Protein AF-A0ABD3L6W0-F1 (afdb_monomer_lite)

Foldseek 3Di:
DVVCCVPVVDDDADDADPHALVCQQVLDDPSVVVLVVCCVPQVVCSVVSNVVSNVNSPDDYHDPVPDPDDPVVNVVVVVVVVVVVVVVVVVVVVVVVVCVVPPDDPDDDDPPPDD

Sequence (115 aa):
MVECSKTRRQNIMPIFYDVTPAEVRYQIGSYEEAFLSHKEKFGANVSKWKAALNHVANLNGWDNSKENRGEGELVDEIVKKVMDELKTVASKVDNIMAWEREGPQDGPLPLHNAF

Secondary structure (DSSP, 8-state):
-HHHHHHH------EE-SS-HHHHHHT-THHHHHHHHHHHHHHHHHHHHHHHHHHHTTS--EETTT----HHHHHHHHHHHHHHHHHHHHHHHHHHHHHHHH---SSPPPS----

Organism: Eucalyptus globulus (NCBI:txid34317)

Structure (mmCIF, N/CA/C/O backbone):
data_AF-A0ABD3L6W0-F1
#
_entry.id   AF-A0ABD3L6W0-F1
#
loop_
_atom_site.group_PDB
_atom_site.id
_atom_site.type_symbol
_atom_site.label_atom_id
_atom_site.label_alt_id
_atom_site.label_comp_id
_atom_site.label_asym_id
_atom_site.label_entity_id
_atom_site.label_seq_id
_atom_site.pdbx_PDB_ins_code
_atom_site.Cartn_x
_atom_site.Cartn_y
_atom_site.Cartn_z
_atom_site.occupancy
_atom_site.B_iso_or_equiv
_atom_site.auth_seq_id
_atom_site.auth_comp_id
_atom_site.auth_asym_id
_atom_site.auth_atom_id
_atom_site.pdbx_PDB_model_num
ATOM 1 N N . MET A 1 1 ? -4.530 7.300 -6.955 1.00 92.12 1 MET A N 1
ATOM 2 C CA . MET A 1 1 ? -3.674 6.090 -6.963 1.00 92.12 1 MET A CA 1
ATOM 3 C C . MET A 1 1 ? -4.454 4.853 -7.404 1.00 92.12 1 MET A C 1
ATOM 5 O O . MET A 1 1 ? -4.261 4.441 -8.536 1.00 92.12 1 MET A O 1
ATOM 9 N N . VAL A 1 2 ? -5.371 4.306 -6.588 1.00 95.69 2 VAL A N 1
ATOM 10 C CA . VAL A 1 2 ? -6.150 3.089 -6.932 1.00 95.69 2 VAL A CA 1
ATOM 11 C C . VAL A 1 2 ? -6.896 3.210 -8.264 1.00 95.69 2 VAL A C 1
ATOM 13 O O . VAL A 1 2 ? -6.873 2.292 -9.075 1.00 95.69 2 VAL A O 1
ATOM 16 N N . GLU A 1 3 ? -7.509 4.361 -8.535 1.00 94.75 3 GLU A N 1
ATOM 17 C CA . GLU A 1 3 ? -8.165 4.616 -9.821 1.00 94.75 3 GLU A CA 1
ATOM 18 C C . GLU A 1 3 ? -7.189 4.553 -11.008 1.00 94.75 3 GLU A C 1
ATOM 20 O O . GLU A 1 3 ? -7.497 3.924 -12.016 1.00 94.75 3 GLU A O 1
ATOM 25 N N . CYS A 1 4 ? -5.986 5.123 -10.882 1.00 94.44 4 CYS A N 1
ATOM 26 C CA . CYS A 1 4 ? -4.957 5.053 -11.923 1.00 94.44 4 CYS A CA 1
ATOM 27 C C . CYS A 1 4 ? -4.425 3.628 -12.115 1.00 94.44 4 CYS A C 1
ATOM 29 O O . CYS A 1 4 ? -4.106 3.243 -13.234 1.00 94.44 4 CYS A O 1
ATOM 31 N N . SER A 1 5 ? -4.360 2.826 -11.051 1.00 92.88 5 SER A N 1
ATOM 32 C CA . SER A 1 5 ? -4.006 1.409 -11.169 1.00 92.88 5 SER A CA 1
ATOM 33 C C . SER A 1 5 ? -5.040 0.646 -12.000 1.00 92.88 5 SER A C 1
ATOM 35 O O . SER A 1 5 ? -4.681 -0.061 -12.937 1.00 92.88 5 SER A O 1
ATOM 37 N N . LYS A 1 6 ? -6.334 0.901 -11.762 1.00 91.25 6 LYS A N 1
ATOM 38 C CA . LYS A 1 6 ? -7.437 0.283 -12.516 1.00 91.25 6 LYS A CA 1
ATOM 39 C C . LYS A 1 6 ? -7.533 0.763 -13.967 1.00 91.25 6 LYS A C 1
ATOM 41 O O . LYS A 1 6 ? -7.819 -0.033 -14.851 1.00 91.25 6 LYS A O 1
ATOM 46 N N . THR A 1 7 ? -7.320 2.055 -14.212 1.00 94.88 7 THR A N 1
ATOM 47 C CA . THR A 1 7 ? -7.576 2.687 -15.524 1.00 94.88 7 THR A CA 1
ATOM 48 C C . THR A 1 7 ? -6.341 2.789 -16.412 1.00 94.88 7 THR A C 1
ATOM 50 O O . THR A 1 7 ? -6.457 2.757 -17.631 1.00 94.88 7 THR A O 1
ATOM 53 N N . ARG A 1 8 ? -5.153 2.917 -15.817 1.00 90.81 8 ARG A N 1
ATOM 54 C CA . ARG A 1 8 ? -3.880 3.150 -16.518 1.00 90.81 8 ARG A CA 1
ATOM 55 C C . ARG A 1 8 ? -2.850 2.055 -16.255 1.00 90.81 8 ARG A C 1
ATOM 57 O O . ARG A 1 8 ? 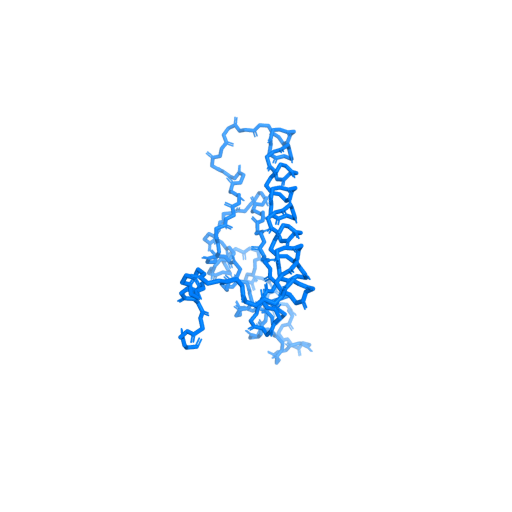-1.686 2.239 -16.591 1.00 90.81 8 ARG A O 1
ATOM 64 N N . ARG A 1 9 ? -3.262 0.944 -15.626 1.00 87.00 9 ARG A N 1
ATOM 65 C CA . ARG A 1 9 ? -2.399 -0.200 -15.282 1.00 87.00 9 ARG A CA 1
ATOM 66 C C . ARG A 1 9 ? -1.142 0.212 -14.500 1.00 87.00 9 ARG A C 1
ATOM 68 O O . ARG A 1 9 ? -0.079 -0.372 -14.670 1.00 87.00 9 ARG A O 1
ATOM 75 N N . GLN A 1 10 ? -1.253 1.243 -13.658 1.00 90.81 10 GLN A N 1
ATOM 76 C CA . GLN A 1 10 ? -0.153 1.643 -12.780 1.00 90.81 10 GLN A CA 1
ATOM 77 C C . GLN A 1 10 ? 0.036 0.612 -11.663 1.00 90.81 10 GLN A C 1
ATOM 79 O O . GLN A 1 10 ? -0.926 0.249 -10.979 1.00 90.81 10 GLN A O 1
ATOM 84 N N . ASN A 1 11 ? 1.281 0.185 -11.454 1.00 91.56 11 ASN A N 1
ATOM 85 C CA . ASN A 1 11 ? 1.635 -0.697 -10.348 1.00 91.56 11 ASN A CA 1
ATOM 86 C C . ASN A 1 11 ? 1.583 0.071 -9.021 1.00 91.56 11 ASN A C 1
ATOM 88 O O . ASN A 1 11 ? 2.062 1.200 -8.921 1.00 91.56 11 ASN A O 1
ATOM 92 N N . ILE A 1 12 ? 1.000 -0.555 -8.000 1.00 95.06 12 ILE A N 1
ATOM 93 C CA . ILE A 1 12 ? 1.008 -0.072 -6.618 1.00 95.06 12 ILE A CA 1
ATOM 94 C C . ILE A 1 12 ? 1.803 -1.087 -5.802 1.00 95.06 12 ILE A C 1
ATOM 96 O O . ILE A 1 12 ? 1.521 -2.280 -5.876 1.00 95.06 12 ILE A O 1
ATOM 100 N N . MET A 1 13 ? 2.768 -0.605 -5.023 1.00 95.00 13 MET A N 1
ATOM 101 C CA . MET A 1 13 ? 3.595 -1.431 -4.145 1.00 95.00 13 MET A CA 1
ATOM 102 C C . MET A 1 13 ? 3.447 -0.917 -2.705 1.00 95.00 13 MET A C 1
ATOM 104 O O . MET A 1 13 ? 4.066 0.090 -2.358 1.00 95.00 13 MET A O 1
ATOM 108 N N . PRO A 1 14 ? 2.559 -1.511 -1.889 1.00 95.19 14 PRO A N 1
ATOM 109 C CA . PRO A 1 14 ? 2.351 -1.065 -0.519 1.00 95.19 14 PRO A CA 1
ATOM 110 C C . PRO A 1 14 ? 3.513 -1.440 0.403 1.00 95.19 14 PRO A C 1
ATOM 112 O O . PRO A 1 14 ? 4.074 -2.532 0.317 1.00 95.19 14 PRO A O 1
ATOM 115 N N . ILE A 1 15 ? 3.819 -0.532 1.327 1.00 93.94 15 ILE A N 1
ATOM 116 C CA . ILE A 1 15 ? 4.745 -0.738 2.440 1.00 93.94 15 ILE A CA 1
ATOM 117 C C . ILE A 1 15 ? 3.926 -0.541 3.715 1.00 93.94 15 ILE A C 1
ATOM 119 O O . ILE A 1 15 ? 3.344 0.528 3.917 1.00 93.94 15 ILE A O 1
ATOM 123 N N . PHE A 1 16 ? 3.840 -1.578 4.540 1.00 92.00 16 PHE A N 1
ATOM 124 C CA . PHE A 1 16 ? 3.151 -1.553 5.824 1.00 92.00 16 PHE A CA 1
ATOM 125 C C . PHE A 1 16 ? 4.197 -1.316 6.916 1.00 92.00 16 PHE A C 1
ATOM 127 O O . PHE A 1 16 ? 4.954 -2.216 7.278 1.00 92.00 16 PHE A O 1
ATOM 134 N N . TYR A 1 17 ? 4.279 -0.065 7.367 1.00 91.06 17 TYR A N 1
ATOM 135 C CA . TYR A 1 17 ? 5.267 0.406 8.333 1.00 91.06 17 TYR A CA 1
ATOM 136 C C . TYR A 1 17 ? 4.600 0.602 9.695 1.00 91.06 17 TYR A C 1
ATOM 138 O O . TYR A 1 17 ? 3.665 1.396 9.797 1.00 91.06 17 TYR A O 1
ATOM 146 N N . ASP A 1 18 ? 5.043 -0.152 10.703 1.00 89.19 18 ASP A N 1
ATOM 147 C CA . ASP A 1 18 ? 4.471 -0.192 12.061 1.00 89.19 18 ASP A CA 1
ATOM 148 C C . ASP A 1 18 ? 2.951 -0.434 12.116 1.00 89.19 18 ASP A C 1
ATOM 150 O O . ASP A 1 18 ? 2.275 -0.099 13.086 1.00 89.19 18 ASP A O 1
ATOM 154 N N . VAL A 1 19 ? 2.412 -1.049 11.064 1.00 90.81 19 VAL A N 1
ATOM 155 C CA . VAL A 1 19 ? 1.027 -1.508 10.971 1.00 90.81 19 VAL A CA 1
ATOM 156 C C . VAL A 1 19 ? 1.007 -2.856 10.279 1.00 90.81 19 VAL A C 1
ATOM 158 O O . VAL A 1 19 ? 1.791 -3.116 9.367 1.00 90.81 19 VAL A O 1
ATOM 161 N N . THR A 1 20 ? 0.069 -3.708 10.660 1.00 91.44 20 THR A N 1
ATOM 162 C CA . THR A 1 20 ? -0.180 -4.946 9.933 1.00 91.44 20 THR A CA 1
ATOM 163 C C . THR A 1 20 ? -1.053 -4.677 8.699 1.00 91.44 20 THR A C 1
ATOM 165 O O . THR A 1 20 ? -1.949 -3.824 8.721 1.00 91.44 20 THR A O 1
ATOM 168 N N . PRO A 1 21 ? -0.915 -5.464 7.618 1.00 93.19 21 PRO A N 1
ATOM 169 C CA . PRO A 1 21 ? -1.836 -5.405 6.483 1.00 93.19 21 PRO A CA 1
ATOM 170 C C . PRO A 1 21 ? -3.303 -5.628 6.883 1.00 93.19 21 PRO A C 1
ATOM 172 O O . PRO A 1 21 ? -4.209 -5.122 6.222 1.00 93.19 21 PRO A O 1
ATOM 175 N N . ALA A 1 22 ? -3.557 -6.382 7.960 1.00 93.69 22 ALA A N 1
ATOM 176 C CA . ALA A 1 22 ? -4.900 -6.629 8.478 1.00 93.69 22 ALA A CA 1
ATOM 177 C C . ALA A 1 22 ? -5.526 -5.359 9.070 1.00 93.69 22 ALA A C 1
ATOM 179 O O . ALA A 1 22 ? -6.683 -5.062 8.765 1.00 93.69 22 ALA A O 1
ATOM 180 N N . GLU A 1 23 ? -4.759 -4.579 9.836 1.00 94.81 23 GLU A N 1
ATOM 181 C CA . GLU A 1 23 ? -5.212 -3.290 10.367 1.00 94.81 23 GLU A CA 1
ATOM 182 C C . GLU A 1 23 ? -5.634 -2.342 9.248 1.00 94.81 23 GLU A C 1
ATOM 184 O O . GLU A 1 23 ? -6.728 -1.777 9.290 1.00 94.81 23 GLU A O 1
ATOM 189 N N . VAL A 1 24 ? -4.839 -2.264 8.177 1.00 96.06 24 VAL A N 1
ATOM 190 C CA . VAL A 1 24 ? -5.171 -1.450 6.999 1.00 96.06 24 VAL A CA 1
ATOM 191 C C . VAL A 1 24 ? -6.378 -2.010 6.244 1.00 96.06 24 VAL A C 1
ATOM 193 O O . VAL A 1 24 ? -7.239 -1.244 5.809 1.00 96.06 24 VAL A O 1
ATOM 196 N N . ARG A 1 25 ? -6.476 -3.338 6.081 1.00 96.44 25 ARG A N 1
ATOM 197 C CA . ARG A 1 25 ? -7.534 -4.020 5.309 1.00 96.44 25 ARG 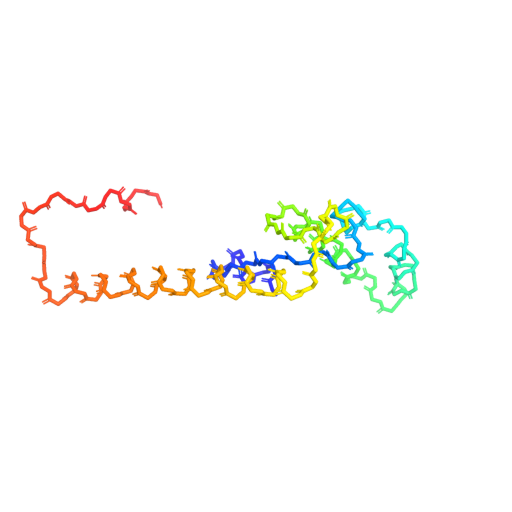A CA 1
ATOM 198 C C . ARG A 1 25 ? -8.912 -3.891 5.929 1.00 96.44 25 ARG A C 1
ATOM 200 O O . ARG A 1 25 ? -9.889 -3.749 5.185 1.00 96.44 25 ARG A O 1
ATOM 207 N N . TYR A 1 26 ? -8.975 -3.977 7.251 1.00 96.50 26 TYR A N 1
ATOM 208 C CA . TYR A 1 26 ? -10.215 -3.907 8.016 1.00 96.50 26 TYR A CA 1
ATOM 209 C C . TYR A 1 26 ? -10.447 -2.527 8.630 1.00 96.50 26 TYR A C 1
ATOM 211 O O . TYR A 1 26 ? -11.522 -2.284 9.164 1.00 96.50 26 TYR A O 1
ATOM 219 N N . GLN A 1 27 ? -9.481 -1.613 8.476 1.00 96.19 27 GLN A N 1
ATOM 220 C CA . GLN A 1 27 ? -9.531 -0.253 9.003 1.00 96.19 27 GLN A CA 1
ATOM 221 C C . GLN A 1 27 ? -9.812 -0.232 10.511 1.00 96.19 27 GLN A C 1
ATOM 223 O O . GLN A 1 27 ? -10.628 0.569 10.952 1.00 96.19 27 GLN A O 1
ATOM 228 N N . ILE A 1 28 ? -9.140 -1.108 11.265 1.00 95.25 28 ILE A N 1
ATOM 229 C CA . ILE A 1 28 ? -9.275 -1.256 12.724 1.00 95.25 28 ILE A CA 1
ATOM 230 C C . ILE A 1 28 ? -8.225 -0.415 13.472 1.00 95.25 28 ILE A C 1
ATOM 232 O O . ILE A 1 28 ? -7.246 0.039 12.877 1.00 95.25 28 ILE A O 1
ATOM 236 N N . GLY A 1 29 ? -8.417 -0.196 14.774 1.00 93.44 29 GLY A N 1
ATOM 237 C CA . GLY A 1 29 ? -7.499 0.603 15.593 1.00 93.44 29 GLY A CA 1
ATOM 238 C C . GLY A 1 29 ? -7.572 2.093 15.248 1.00 93.44 29 GLY A C 1
ATOM 239 O O . GLY A 1 29 ? -8.661 2.651 15.115 1.00 93.44 29 GLY A O 1
ATOM 240 N N . SER A 1 30 ? -6.421 2.740 15.054 1.00 94.75 30 SER A N 1
ATOM 241 C CA . SER A 1 30 ? -6.338 4.185 14.770 1.00 94.75 30 SER A CA 1
ATOM 242 C C . SER A 1 30 ? -7.109 4.615 13.511 1.00 94.75 30 SER A C 1
ATOM 244 O O . SER A 1 30 ? -7.575 5.753 13.414 1.00 94.75 30 SER A O 1
ATOM 246 N N . TYR A 1 31 ? -7.308 3.701 12.557 1.00 95.88 31 TYR A N 1
ATOM 247 C CA . TYR A 1 31 ? -8.111 3.951 11.363 1.00 95.88 31 TYR A CA 1
ATOM 248 C C . TYR A 1 31 ? -9.595 4.184 11.690 1.00 95.88 31 TYR A C 1
ATOM 250 O O . TYR A 1 31 ? -10.223 5.030 11.047 1.00 95.88 31 TYR A O 1
ATOM 258 N N . GLU A 1 32 ? -10.168 3.488 12.678 1.00 94.56 32 GLU A N 1
ATOM 259 C CA . GLU A 1 32 ? -11.579 3.663 13.057 1.00 94.56 32 GLU A CA 1
ATOM 260 C C . GLU A 1 32 ? -11.824 5.067 13.603 1.00 94.56 32 GLU A C 1
ATOM 262 O O . GLU A 1 32 ? -12.718 5.771 13.124 1.00 94.56 32 GLU A O 1
ATOM 267 N N . GLU A 1 33 ? -10.983 5.495 14.546 1.00 95.31 33 GLU A N 1
ATOM 268 C CA . GLU A 1 33 ? -11.035 6.826 15.154 1.00 95.31 33 GLU A CA 1
ATOM 269 C C . GLU A 1 33 ? -10.875 7.922 14.096 1.00 95.31 33 GLU A C 1
ATOM 271 O O . GLU A 1 33 ? -11.666 8.872 14.042 1.00 95.31 33 GLU A O 1
ATOM 276 N N . ALA A 1 34 ? -9.915 7.750 13.181 1.00 95.69 34 ALA A N 1
ATOM 277 C CA . ALA A 1 34 ? -9.710 8.671 12.074 1.00 95.69 34 ALA A CA 1
ATOM 278 C C . ALA A 1 34 ? -10.959 8.770 11.184 1.00 95.69 34 ALA A C 1
ATOM 280 O O . ALA A 1 34 ? -11.394 9.876 10.851 1.00 95.69 34 ALA A O 1
ATOM 281 N N . PHE A 1 35 ? -11.589 7.650 10.818 1.00 95.69 35 PHE A N 1
ATOM 282 C CA . PHE A 1 35 ? -12.793 7.685 9.986 1.00 95.69 35 PHE A CA 1
ATOM 283 C C . PHE A 1 35 ? -14.005 8.288 10.692 1.00 95.69 35 PHE A C 1
ATOM 285 O O . PHE A 1 35 ? -14.802 8.952 10.026 1.00 95.69 35 PHE A O 1
ATOM 292 N N . LEU A 1 36 ? -14.152 8.089 12.004 1.00 93.75 36 LEU A N 1
ATOM 293 C CA . LEU A 1 36 ? -15.207 8.726 12.793 1.00 93.75 36 LEU A CA 1
ATOM 294 C C . LEU A 1 36 ? -15.030 10.246 12.814 1.00 93.75 36 LEU A C 1
ATOM 296 O O . LEU A 1 36 ? -15.970 10.965 12.476 1.00 93.75 36 LEU A O 1
ATOM 300 N N . SER A 1 37 ? -13.815 10.724 13.096 1.00 95.00 37 SER A N 1
ATOM 301 C CA . SER A 1 37 ? -13.489 12.156 13.118 1.00 95.00 37 SER A CA 1
ATOM 302 C C . SER A 1 37 ? -13.747 12.843 11.769 1.00 95.00 37 SER A C 1
ATOM 304 O O . SER A 1 37 ? -14.275 13.952 11.709 1.00 95.00 37 SER A O 1
ATOM 306 N N . HIS A 1 38 ? -13.450 12.167 10.656 1.00 94.06 38 HIS A N 1
ATOM 307 C CA . HIS A 1 38 ? -13.622 12.743 9.320 1.00 94.06 38 HIS A CA 1
ATOM 308 C C . HIS A 1 38 ? -15.048 12.612 8.759 1.00 94.06 38 HIS A C 1
ATOM 310 O O . HIS A 1 38 ? -15.345 13.199 7.714 1.00 94.06 38 HIS A O 1
ATOM 316 N N . LYS A 1 39 ? -15.945 11.862 9.413 1.00 92.56 39 LYS A N 1
ATOM 317 C CA . LYS A 1 39 ? -17.274 11.533 8.873 1.00 92.56 39 LYS A CA 1
ATOM 318 C C . LYS A 1 39 ? -18.164 12.758 8.681 1.00 92.56 39 LYS A C 1
ATOM 320 O O . LYS A 1 39 ? -18.842 12.839 7.660 1.00 92.56 39 LYS A O 1
ATOM 325 N N . GLU A 1 40 ? -18.145 13.706 9.615 1.00 88.88 40 GLU A N 1
ATOM 326 C CA . GLU A 1 40 ? -19.003 14.899 9.556 1.00 88.88 40 GLU A CA 1
ATOM 327 C C . GLU A 1 40 ? -18.647 15.810 8.378 1.00 88.88 40 GLU A C 1
ATOM 329 O O . GLU A 1 40 ? -19.525 16.291 7.667 1.00 88.88 40 GLU A O 1
ATOM 334 N N . LYS A 1 41 ? -17.349 15.996 8.120 1.00 93.19 41 LYS A N 1
ATOM 335 C CA . LYS A 1 41 ? -16.857 16.895 7.068 1.00 93.19 41 LYS A CA 1
ATOM 336 C C . LYS A 1 41 ? -16.718 16.218 5.703 1.00 93.19 41 LYS A C 1
ATOM 338 O O . LYS A 1 41 ? -16.831 16.878 4.673 1.00 93.19 41 LYS A O 1
ATOM 343 N N . PHE A 1 42 ? -16.459 14.911 5.676 1.00 93.31 42 PHE A N 1
ATOM 344 C CA . PHE A 1 42 ? -16.064 14.185 4.465 1.00 93.31 42 PHE A CA 1
ATOM 345 C C . PHE A 1 42 ? -16.850 12.889 4.242 1.00 93.31 42 PHE A C 1
ATOM 347 O O . PHE A 1 42 ? -16.353 11.990 3.567 1.00 93.31 42 PHE A O 1
ATOM 354 N N . GLY A 1 43 ? -18.072 12.765 4.768 1.00 88.25 43 GLY A N 1
ATOM 355 C CA . GLY A 1 43 ? -18.842 11.513 4.759 1.00 88.25 43 GLY A CA 1
ATOM 356 C C . GLY A 1 43 ? -18.902 10.786 3.407 1.00 88.25 43 GLY A C 1
ATOM 357 O O . GLY A 1 43 ? -18.704 9.574 3.356 1.00 88.25 43 GLY A O 1
ATOM 358 N N . ALA A 1 44 ? -19.070 11.514 2.296 1.00 90.44 44 ALA A N 1
ATOM 359 C CA . ALA A 1 44 ? -19.079 10.932 0.946 1.00 90.44 44 ALA A CA 1
ATOM 360 C C . ALA A 1 44 ? -17.709 10.385 0.484 1.00 90.44 44 ALA A C 1
ATOM 362 O O . ALA A 1 44 ? -17.646 9.497 -0.365 1.00 90.44 44 ALA A O 1
ATOM 363 N N . ASN A 1 45 ? -16.609 10.905 1.032 1.00 93.56 45 ASN A N 1
ATOM 364 C CA . ASN A 1 45 ? -15.249 10.464 0.724 1.00 93.56 45 ASN A CA 1
ATOM 365 C C . ASN A 1 45 ? -14.786 9.326 1.636 1.00 93.56 45 ASN A C 1
ATOM 367 O O . ASN A 1 45 ? -13.989 8.502 1.193 1.00 93.56 45 ASN A O 1
ATOM 371 N N . VAL A 1 46 ? -15.309 9.228 2.864 1.00 94.62 46 VAL A N 1
ATOM 372 C CA . VAL A 1 46 ? -14.950 8.161 3.815 1.00 94.62 46 VAL A CA 1
ATOM 373 C C . VAL A 1 46 ? -15.147 6.774 3.200 1.00 94.62 46 VAL A C 1
ATOM 375 O O . VAL A 1 46 ? -14.269 5.922 3.317 1.00 94.62 46 VAL A O 1
ATOM 378 N N . SER A 1 47 ? -16.248 6.544 2.478 1.00 93.75 47 SER A N 1
ATOM 379 C CA . SER A 1 47 ? -16.485 5.269 1.785 1.00 93.75 47 SER A CA 1
ATOM 380 C C . SER A 1 47 ? -15.438 4.984 0.700 1.00 93.75 47 SER A C 1
ATOM 382 O O . SER A 1 47 ? -14.939 3.862 0.604 1.00 93.75 47 SER A O 1
ATOM 384 N N . LYS A 1 48 ? -15.045 6.002 -0.078 1.00 95.56 48 LYS A N 1
ATOM 385 C CA . LYS A 1 48 ? -14.005 5.891 -1.114 1.00 95.56 48 LYS A CA 1
ATOM 386 C C . LYS A 1 48 ? -12.635 5.593 -0.508 1.00 95.56 48 LYS A C 1
ATOM 388 O O . LYS A 1 48 ? -11.906 4.763 -1.043 1.00 95.56 48 LYS A O 1
ATOM 393 N N . TRP A 1 49 ? -12.291 6.235 0.606 1.00 96.56 49 TRP A N 1
ATOM 394 C CA . TRP A 1 49 ? -11.035 5.997 1.319 1.00 96.56 49 TRP A CA 1
ATOM 395 C C . TRP A 1 49 ? -10.977 4.588 1.905 1.00 96.56 49 TRP A C 1
ATOM 397 O O . TRP A 1 49 ? -9.983 3.898 1.694 1.00 96.56 49 TRP A O 1
ATOM 407 N N . LYS A 1 50 ? -12.058 4.118 2.543 1.00 96.56 50 LYS A N 1
ATOM 408 C CA . LYS A 1 50 ? -12.162 2.733 3.033 1.00 96.56 50 LYS A CA 1
ATOM 409 C C . LYS A 1 50 ? -11.970 1.717 1.908 1.00 96.56 50 LYS A C 1
ATOM 411 O O . LYS A 1 50 ? -11.156 0.807 2.033 1.00 96.56 50 LYS A O 1
ATOM 416 N N . ALA A 1 51 ? -12.646 1.912 0.774 1.00 96.25 51 ALA A N 1
ATOM 417 C CA . ALA A 1 51 ? -12.485 1.043 -0.390 1.00 96.25 51 ALA A CA 1
ATOM 418 C C . ALA A 1 51 ? -11.052 1.069 -0.954 1.00 96.25 51 ALA A C 1
ATOM 420 O O . ALA A 1 51 ? -10.528 0.033 -1.363 1.00 96.25 51 ALA A O 1
ATOM 421 N N . ALA A 1 52 ? -10.403 2.238 -0.966 1.00 97.00 52 ALA A N 1
ATOM 422 C CA . ALA A 1 52 ? -9.025 2.370 -1.423 1.00 97.00 52 ALA A CA 1
ATOM 423 C C . ALA A 1 52 ? -8.034 1.650 -0.494 1.00 97.00 52 ALA A C 1
ATOM 425 O O . ALA A 1 52 ? -7.197 0.900 -0.991 1.00 97.00 52 ALA A O 1
ATOM 426 N N . LEU A 1 53 ? -8.152 1.825 0.828 1.00 97.31 53 LEU A N 1
ATOM 427 C CA . LEU A 1 53 ? -7.304 1.136 1.808 1.00 97.31 53 LEU A CA 1
ATOM 428 C C . LEU A 1 53 ? -7.496 -0.378 1.753 1.00 97.31 53 LEU A C 1
ATOM 430 O O . LEU A 1 53 ? -6.512 -1.110 1.702 1.00 97.31 53 LEU A O 1
ATOM 434 N N . ASN A 1 54 ? -8.744 -0.848 1.677 1.00 97.06 54 ASN A N 1
ATOM 435 C CA . ASN A 1 54 ? -9.030 -2.269 1.518 1.00 97.06 54 ASN A CA 1
ATOM 436 C C . ASN A 1 54 ? -8.381 -2.833 0.244 1.00 97.06 54 ASN A C 1
ATOM 438 O O . ASN A 1 54 ? -7.747 -3.882 0.298 1.00 97.06 54 ASN A O 1
ATOM 442 N N . HIS A 1 55 ? -8.479 -2.129 -0.888 1.00 96.12 55 HIS A N 1
ATOM 443 C CA . HIS A 1 55 ? -7.846 -2.566 -2.131 1.00 96.12 55 HIS A CA 1
ATOM 444 C C . HIS A 1 55 ? -6.319 -2.636 -2.009 1.00 96.12 55 HIS A C 1
ATOM 446 O O . HIS A 1 55 ? -5.736 -3.655 -2.363 1.00 96.12 55 HIS A O 1
ATOM 452 N N . VAL A 1 56 ? -5.677 -1.592 -1.475 1.00 96.56 56 VAL A N 1
ATOM 453 C CA . VAL A 1 56 ? -4.214 -1.543 -1.310 1.00 96.56 56 VAL A CA 1
ATOM 454 C C . VAL A 1 56 ? -3.725 -2.628 -0.346 1.00 96.56 56 VAL A C 1
ATOM 456 O O . VAL A 1 56 ? -2.739 -3.293 -0.637 1.00 96.56 56 VAL A O 1
ATOM 459 N N . ALA A 1 57 ? -4.447 -2.883 0.745 1.00 95.94 57 ALA A N 1
ATOM 460 C CA . ALA A 1 57 ? -4.107 -3.919 1.722 1.00 95.94 57 ALA A CA 1
ATOM 461 C C . ALA A 1 57 ? -4.282 -5.363 1.208 1.00 95.94 57 ALA A C 1
ATOM 463 O O . ALA A 1 57 ? -3.909 -6.322 1.889 1.00 95.94 57 ALA A O 1
ATOM 464 N N . ASN A 1 58 ? -4.892 -5.532 0.031 1.00 94.75 58 ASN A N 1
ATOM 465 C CA . ASN A 1 58 ? -5.002 -6.806 -0.677 1.00 94.75 58 ASN A CA 1
ATOM 466 C C . ASN A 1 58 ? -3.892 -7.021 -1.716 1.00 94.75 58 ASN A C 1
ATOM 468 O O . ASN A 1 58 ? -3.822 -8.104 -2.291 1.00 94.75 58 ASN A O 1
ATOM 472 N N . LEU A 1 59 ? -3.044 -6.023 -1.971 1.00 94.69 59 LEU A N 1
ATOM 473 C CA . LEU A 1 59 ? -1.904 -6.163 -2.872 1.00 94.69 59 LEU A CA 1
ATOM 474 C C . LEU A 1 59 ? -0.707 -6.776 -2.138 1.00 94.69 59 LEU A C 1
ATOM 476 O O . LEU A 1 59 ? -0.561 -6.625 -0.925 1.00 94.69 59 LEU A O 1
ATOM 480 N N . ASN A 1 60 ? 0.173 -7.431 -2.897 1.00 88.38 60 ASN A N 1
ATOM 481 C CA . ASN A 1 60 ? 1.457 -7.890 -2.376 1.00 88.38 60 ASN A CA 1
ATOM 482 C C . ASN A 1 60 ? 2.322 -6.677 -2.024 1.00 88.38 60 ASN A C 1
ATOM 484 O O . ASN A 1 60 ? 2.477 -5.775 -2.846 1.00 88.38 60 ASN A O 1
ATOM 488 N N . GLY A 1 61 ? 2.896 -6.675 -0.827 1.00 88.94 61 GLY A N 1
ATOM 489 C CA . GLY A 1 61 ? 3.754 -5.606 -0.334 1.00 88.94 61 GLY A CA 1
ATOM 490 C C . GLY A 1 61 ? 4.632 -6.081 0.810 1.00 88.94 61 GLY A C 1
ATOM 491 O O . GLY A 1 61 ? 4.654 -7.273 1.120 1.00 88.94 61 GLY A O 1
ATOM 492 N N . TRP A 1 62 ? 5.327 -5.139 1.436 1.00 91.12 62 TRP A N 1
ATOM 493 C CA . TRP A 1 62 ? 6.255 -5.424 2.529 1.00 91.12 62 TRP A CA 1
ATOM 494 C C . TRP A 1 62 ? 5.606 -5.162 3.875 1.00 91.12 62 TRP A C 1
ATOM 496 O O . TRP A 1 62 ? 5.101 -4.067 4.115 1.00 91.12 62 TRP A O 1
ATOM 506 N N . ASP A 1 63 ? 5.622 -6.171 4.737 1.00 80.62 63 ASP A N 1
ATOM 507 C CA . ASP A 1 63 ? 5.092 -6.109 6.094 1.00 80.62 63 ASP A CA 1
ATOM 508 C C . ASP A 1 63 ? 6.251 -6.041 7.092 1.00 80.62 63 ASP A C 1
ATOM 510 O O . ASP A 1 63 ? 6.786 -7.070 7.507 1.00 80.62 63 ASP A O 1
ATOM 514 N N . ASN A 1 64 ? 6.639 -4.819 7.475 1.00 74.00 64 ASN A N 1
ATOM 515 C CA . ASN A 1 64 ? 7.758 -4.606 8.395 1.00 74.00 64 ASN A CA 1
ATOM 516 C C . ASN A 1 64 ? 7.455 -5.121 9.813 1.00 74.00 64 ASN A C 1
ATOM 518 O O . ASN A 1 64 ? 8.368 -5.328 10.601 1.00 74.00 64 ASN A O 1
ATOM 522 N N . SER A 1 65 ? 6.182 -5.378 10.146 1.00 68.50 65 SER A N 1
ATOM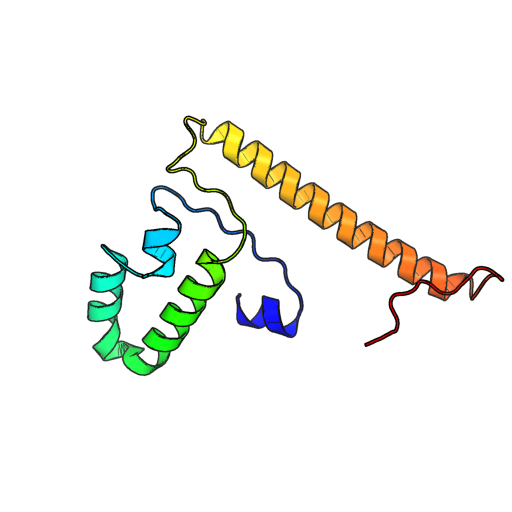 523 C CA . SER A 1 65 ? 5.793 -5.866 11.476 1.00 68.50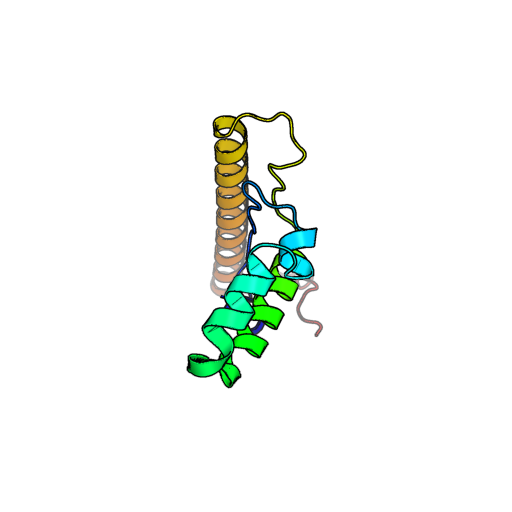 65 SER A CA 1
ATOM 524 C C . SER A 1 65 ? 6.179 -7.329 11.738 1.00 68.50 65 SER A C 1
ATOM 526 O O . SER A 1 65 ? 6.138 -7.778 12.884 1.00 68.50 65 SER A O 1
ATOM 528 N N . LYS A 1 66 ? 6.534 -8.092 10.693 1.00 64.56 66 LYS A N 1
ATOM 529 C CA . LYS A 1 66 ? 6.806 -9.539 10.787 1.00 64.56 66 LYS A CA 1
ATOM 530 C C . LYS A 1 66 ? 8.248 -9.934 10.524 1.00 64.56 66 LYS A C 1
ATOM 532 O O . LYS A 1 66 ? 8.623 -11.065 10.831 1.00 64.56 66 LYS A O 1
ATOM 537 N N . GLU A 1 67 ? 9.043 -9.047 9.946 1.00 64.75 67 GLU A N 1
ATOM 538 C CA . GLU A 1 67 ? 10.431 -9.336 9.622 1.00 64.75 67 GLU A CA 1
ATOM 539 C C . GLU A 1 67 ? 11.324 -8.722 10.704 1.00 64.75 67 GLU A C 1
ATOM 541 O O . GLU A 1 67 ? 11.227 -7.535 10.993 1.00 64.75 67 GLU A O 1
ATOM 546 N N . ASN A 1 68 ? 12.218 -9.514 11.310 1.00 67.38 68 ASN A N 1
ATOM 547 C CA . ASN A 1 68 ? 13.273 -9.007 12.205 1.00 67.38 68 ASN A CA 1
ATOM 548 C C . ASN A 1 68 ? 14.389 -8.327 11.389 1.00 67.38 68 ASN A C 1
ATOM 550 O O . ASN A 1 68 ? 15.573 -8.639 11.522 1.00 67.38 68 ASN A O 1
ATOM 554 N N . ARG A 1 69 ? 13.968 -7.491 10.447 1.00 74.56 69 ARG A N 1
ATOM 555 C CA . ARG A 1 69 ? 14.746 -6.932 9.360 1.00 74.56 69 ARG A CA 1
ATOM 556 C C . ARG A 1 69 ? 15.006 -5.465 9.645 1.00 74.56 69 ARG A C 1
ATOM 558 O O . ARG A 1 69 ? 14.113 -4.742 10.073 1.00 74.56 69 ARG A O 1
ATOM 565 N N . GLY A 1 70 ? 16.234 -5.022 9.403 1.00 83.94 70 GLY A N 1
ATOM 566 C CA . GLY A 1 70 ? 16.578 -3.610 9.535 1.00 83.94 70 GLY A CA 1
ATOM 567 C C . GLY A 1 70 ? 15.938 -2.766 8.431 1.00 83.94 70 GLY A C 1
ATOM 568 O O . GLY A 1 70 ? 15.849 -3.199 7.283 1.00 83.94 70 GLY A O 1
ATOM 569 N N . GLU A 1 71 ? 15.571 -1.524 8.748 1.00 86.94 71 GLU A N 1
ATOM 570 C CA . GLU A 1 71 ? 14.994 -0.574 7.782 1.00 86.94 71 GLU A CA 1
ATOM 571 C C . GLU A 1 71 ? 15.862 -0.403 6.524 1.00 86.94 71 GLU A C 1
ATOM 573 O O . GLU A 1 71 ? 15.335 -0.313 5.417 1.00 86.94 71 GLU A O 1
ATOM 578 N N . GLY A 1 72 ? 17.193 -0.417 6.673 1.00 90.31 72 GLY A N 1
ATOM 579 C CA . GLY A 1 72 ? 18.123 -0.338 5.543 1.00 90.31 72 GLY A CA 1
ATOM 580 C C . GLY A 1 72 ? 17.973 -1.504 4.561 1.00 90.31 72 GLY A C 1
ATOM 581 O O . GLY A 1 72 ? 17.898 -1.288 3.355 1.00 90.31 72 GLY A O 1
ATOM 582 N N . GLU A 1 73 ? 17.827 -2.730 5.068 1.00 89.56 73 GLU A N 1
ATOM 583 C CA . GLU A 1 73 ? 17.627 -3.911 4.222 1.00 89.56 73 GLU A CA 1
ATOM 584 C C . GLU A 1 73 ? 16.274 -3.877 3.503 1.00 89.56 73 GLU A C 1
ATOM 586 O O . GLU A 1 73 ? 16.163 -4.352 2.369 1.00 89.56 73 GLU A O 1
ATOM 591 N N . LEU A 1 74 ? 15.237 -3.343 4.157 1.00 89.50 74 LEU A N 1
ATOM 592 C CA . LEU A 1 74 ? 13.922 -3.150 3.548 1.00 89.50 74 LEU A CA 1
ATOM 593 C C . LEU A 1 74 ? 14.002 -2.137 2.397 1.00 89.50 74 LEU A C 1
ATOM 595 O O . LEU A 1 74 ? 13.495 -2.401 1.304 1.00 89.50 74 LEU A O 1
ATOM 599 N N . VAL A 1 75 ? 14.671 -1.002 2.616 1.00 92.56 75 VAL A N 1
ATOM 600 C CA . VAL A 1 75 ? 14.887 0.024 1.586 1.00 92.56 75 VAL A CA 1
ATOM 601 C C . VAL A 1 75 ? 15.630 -0.554 0.384 1.00 92.56 75 VAL A C 1
ATOM 603 O O . VAL A 1 75 ? 15.184 -0.353 -0.747 1.00 92.56 75 VAL A O 1
ATOM 606 N N . ASP A 1 76 ? 16.705 -1.312 0.605 1.00 94.19 76 ASP A N 1
ATOM 607 C CA . ASP A 1 76 ? 17.484 -1.924 -0.476 1.00 94.19 76 ASP A CA 1
ATOM 608 C C . ASP A 1 76 ? 16.636 -2.868 -1.341 1.00 94.19 76 ASP A C 1
ATOM 610 O O . ASP A 1 76 ? 16.727 -2.849 -2.575 1.00 94.19 76 ASP A O 1
ATOM 614 N N . GLU A 1 77 ? 15.758 -3.667 -0.727 1.00 92.12 77 GLU A N 1
ATOM 615 C CA . GLU A 1 77 ? 14.849 -4.535 -1.477 1.00 92.12 77 GLU A CA 1
ATOM 616 C C . GLU A 1 77 ? 13.801 -3.749 -2.260 1.00 92.12 77 GLU A C 1
ATOM 618 O O . GLU A 1 77 ? 13.558 -4.062 -3.428 1.00 92.12 77 GLU A O 1
ATOM 623 N N . ILE A 1 78 ? 13.205 -2.719 -1.657 1.00 93.38 78 ILE A N 1
ATOM 624 C CA . ILE A 1 78 ? 12.224 -1.872 -2.340 1.00 93.38 78 ILE A CA 1
ATOM 625 C C . ILE A 1 78 ? 12.873 -1.206 -3.555 1.00 93.38 78 ILE A C 1
ATOM 627 O O . ILE A 1 78 ? 12.316 -1.258 -4.654 1.00 93.38 78 ILE A O 1
ATOM 631 N N . VAL A 1 79 ? 14.066 -0.624 -3.393 1.00 96.12 79 VAL A N 1
ATOM 632 C CA . VAL A 1 79 ? 14.814 0.009 -4.488 1.00 96.12 79 VAL A CA 1
ATOM 633 C C . VAL A 1 79 ? 15.094 -1.003 -5.592 1.00 96.12 79 VAL A C 1
ATOM 635 O O . VAL A 1 79 ? 14.805 -0.730 -6.759 1.00 96.12 79 VAL A O 1
ATOM 638 N N . LYS A 1 80 ? 15.590 -2.195 -5.243 1.00 96.12 80 LYS A N 1
ATOM 639 C CA . LYS A 1 80 ? 15.831 -3.266 -6.215 1.00 96.12 80 LYS A CA 1
ATOM 640 C C . LYS A 1 80 ? 14.552 -3.639 -6.966 1.00 96.12 80 LYS A C 1
ATOM 642 O O . LYS A 1 80 ? 14.557 -3.666 -8.196 1.00 96.12 80 LYS A O 1
ATOM 647 N N . LYS A 1 81 ? 13.446 -3.861 -6.250 1.00 94.62 81 LYS A N 1
ATOM 648 C CA . LYS A 1 81 ? 12.155 -4.237 -6.837 1.00 94.62 81 LYS A CA 1
ATOM 649 C C . LYS A 1 81 ? 11.633 -3.164 -7.790 1.00 94.62 81 LYS A C 1
ATOM 651 O O . LYS A 1 81 ? 11.212 -3.494 -8.895 1.00 94.62 81 LYS A O 1
ATOM 656 N N . VAL A 1 82 ? 11.696 -1.891 -7.403 1.00 95.06 82 VAL A N 1
ATOM 657 C CA . VAL A 1 82 ? 11.289 -0.770 -8.264 1.00 95.06 82 VAL A CA 1
ATOM 658 C C . VAL A 1 82 ? 12.156 -0.708 -9.522 1.00 95.06 82 VAL A C 1
ATOM 660 O O . VAL A 1 82 ? 11.623 -0.572 -10.622 1.00 95.06 82 VAL A O 1
ATOM 663 N N . MET A 1 83 ? 13.476 -0.857 -9.389 1.00 96.62 83 MET A N 1
ATOM 664 C CA . MET A 1 83 ? 14.393 -0.840 -10.532 1.00 96.62 83 MET A CA 1
ATOM 665 C C . MET A 1 83 ? 14.133 -1.989 -11.511 1.00 96.62 83 MET A C 1
ATOM 667 O O . MET A 1 83 ? 14.149 -1.769 -12.722 1.00 96.62 83 MET A O 1
ATOM 671 N N . ASP A 1 84 ? 13.867 -3.197 -11.018 1.00 94.88 84 ASP A N 1
ATOM 672 C CA . ASP A 1 84 ? 13.576 -4.360 -11.862 1.00 94.88 84 ASP A CA 1
ATOM 673 C C . ASP A 1 84 ? 12.244 -4.207 -12.614 1.00 94.88 84 ASP A C 1
ATOM 675 O O . ASP A 1 84 ? 12.142 -4.536 -13.800 1.00 94.88 84 ASP A O 1
ATOM 679 N N . GLU A 1 85 ? 11.233 -3.633 -11.964 1.00 92.06 85 GLU A N 1
ATOM 680 C CA . GLU A 1 85 ? 9.937 -3.331 -12.582 1.00 92.06 85 GLU A CA 1
ATOM 681 C C . GLU A 1 85 ? 10.072 -2.251 -13.664 1.00 92.06 85 GLU A C 1
ATOM 683 O O . GLU A 1 85 ? 9.551 -2.412 -14.769 1.00 92.06 85 GLU A O 1
ATOM 688 N N . LEU A 1 86 ? 10.842 -1.188 -13.403 1.00 92.81 86 LEU A N 1
ATOM 689 C CA . LEU A 1 86 ? 11.118 -0.141 -14.392 1.00 92.81 86 LEU A CA 1
ATOM 690 C C . LEU A 1 86 ? 11.879 -0.680 -15.610 1.00 92.81 86 LEU A C 1
ATOM 692 O O . LEU A 1 86 ? 11.496 -0.384 -16.742 1.00 92.81 86 LEU A O 1
ATOM 696 N N . LYS A 1 87 ? 12.908 -1.512 -15.401 1.00 94.19 87 LYS A N 1
ATOM 697 C CA . LYS A 1 87 ? 13.637 -2.177 -16.496 1.00 94.19 87 LYS A CA 1
ATOM 698 C C . LYS A 1 87 ? 12.710 -3.055 -17.329 1.00 94.19 87 LYS A C 1
ATOM 700 O O . LYS A 1 87 ? 12.735 -2.983 -18.551 1.00 94.19 87 LYS A O 1
ATOM 705 N N . THR A 1 88 ? 11.853 -3.835 -16.672 1.00 90.62 88 THR A N 1
ATOM 706 C CA . THR A 1 88 ? 10.882 -4.707 -17.347 1.00 90.62 88 THR A CA 1
ATOM 707 C C . THR A 1 88 ? 9.931 -3.909 -18.238 1.00 90.62 88 THR A C 1
ATOM 709 O O . THR A 1 88 ? 9.621 -4.334 -19.352 1.00 90.62 88 THR A O 1
ATOM 712 N N . VAL A 1 89 ? 9.462 -2.750 -17.770 1.00 87.38 89 VAL A N 1
ATOM 713 C CA . VAL A 1 89 ? 8.606 -1.859 -18.565 1.00 87.38 89 VAL A CA 1
ATOM 714 C C . VAL A 1 89 ? 9.375 -1.269 -19.747 1.00 87.38 89 VAL A C 1
ATOM 716 O O . VAL A 1 89 ? 8.862 -1.313 -20.863 1.00 87.38 89 VAL A O 1
ATOM 719 N N . ALA A 1 90 ? 10.600 -0.784 -19.532 1.00 87.62 90 ALA A N 1
ATOM 720 C CA . ALA A 1 90 ? 11.436 -0.227 -20.595 1.00 87.62 90 ALA A CA 1
ATOM 721 C C . ALA A 1 90 ? 11.687 -1.249 -21.715 1.00 87.62 90 ALA A C 1
ATOM 723 O O . ALA A 1 90 ? 11.405 -0.965 -22.875 1.00 87.62 90 ALA A O 1
ATOM 724 N N . SER A 1 91 ? 12.074 -2.481 -21.369 1.00 87.06 91 SER A N 1
ATOM 725 C CA . SER A 1 91 ? 12.316 -3.536 -22.361 1.00 87.06 91 SER A CA 1
ATOM 726 C C . SER A 1 91 ? 11.069 -3.905 -23.168 1.00 87.06 91 SER A C 1
ATOM 728 O O . SER A 1 91 ? 11.170 -4.213 -24.352 1.00 87.06 91 SER A O 1
ATOM 730 N N . LYS A 1 92 ? 9.872 -3.870 -22.566 1.00 85.06 92 LYS A N 1
ATOM 731 C CA . LYS A 1 92 ? 8.617 -4.101 -23.305 1.00 85.06 92 LYS A CA 1
ATOM 732 C C . LYS A 1 92 ? 8.358 -3.004 -24.331 1.00 85.06 92 LYS A C 1
ATOM 734 O O . LYS A 1 92 ? 7.928 -3.317 -25.437 1.00 85.06 92 LYS A O 1
ATOM 739 N N . VAL A 1 93 ? 8.612 -1.748 -23.963 1.00 86.69 93 VAL A N 1
ATOM 740 C CA . VAL A 1 93 ? 8.471 -0.607 -24.875 1.00 86.69 93 VAL A CA 1
ATOM 741 C C . VAL A 1 93 ? 9.477 -0.723 -26.014 1.00 86.69 93 VAL A C 1
ATOM 743 O O . VAL A 1 93 ? 9.065 -0.660 -27.166 1.00 86.69 93 VAL A O 1
ATOM 746 N N . ASP A 1 94 ? 10.751 -0.986 -25.716 1.00 87.56 94 ASP A N 1
ATOM 747 C CA . ASP A 1 94 ? 11.791 -1.155 -26.739 1.00 87.56 94 ASP A CA 1
ATOM 748 C C . ASP A 1 94 ? 11.431 -2.262 -27.734 1.00 87.56 94 ASP A C 1
ATOM 750 O O . ASP A 1 94 ? 11.526 -2.059 -28.945 1.00 87.56 94 ASP A O 1
ATOM 754 N N . ASN A 1 95 ? 10.933 -3.399 -27.234 1.00 82.88 95 ASN A N 1
ATOM 755 C CA . ASN A 1 95 ? 10.453 -4.482 -28.083 1.00 82.88 95 ASN A CA 1
ATOM 756 C C . ASN A 1 95 ? 9.328 -3.995 -29.007 1.00 82.88 95 ASN A C 1
ATOM 758 O O . ASN A 1 95 ? 9.440 -4.171 -30.214 1.00 82.88 95 ASN A O 1
ATOM 762 N N . ILE A 1 96 ? 8.274 -3.354 -28.482 1.00 81.56 96 ILE A N 1
ATOM 763 C CA . ILE A 1 96 ? 7.149 -2.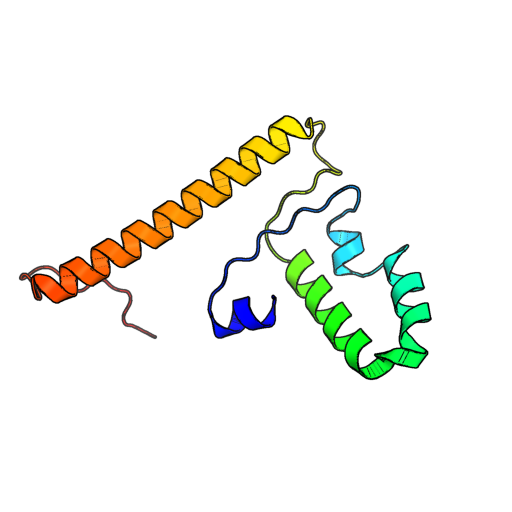834 -29.289 1.00 81.56 96 ILE A CA 1
ATOM 764 C C . ILE A 1 96 ? 7.642 -1.874 -30.381 1.00 81.56 96 ILE A C 1
ATOM 766 O O . ILE A 1 96 ? 7.268 -2.026 -31.542 1.00 81.56 96 ILE A O 1
ATOM 770 N N . MET A 1 97 ? 8.523 -0.935 -30.032 1.00 83.31 97 MET A N 1
ATOM 771 C CA . MET A 1 97 ? 9.071 0.026 -30.994 1.00 83.31 97 MET A CA 1
ATOM 772 C C . MET A 1 97 ? 9.933 -0.650 -32.072 1.00 83.31 97 MET A C 1
ATOM 774 O O . MET A 1 97 ? 9.983 -0.173 -33.207 1.00 83.31 97 MET A O 1
ATOM 778 N N . ALA A 1 98 ? 10.622 -1.747 -31.739 1.00 80.69 98 ALA A N 1
ATOM 779 C CA . ALA A 1 98 ? 11.365 -2.548 -32.710 1.00 80.69 98 ALA A CA 1
ATOM 780 C C . ALA A 1 98 ? 10.417 -3.262 -33.690 1.00 80.69 98 ALA A C 1
ATOM 782 O O . ALA A 1 98 ? 10.626 -3.178 -34.900 1.00 80.69 98 ALA A O 1
ATOM 783 N N . TRP A 1 99 ? 9.322 -3.857 -33.197 1.00 71.56 99 TRP A N 1
ATOM 784 C CA . TRP A 1 99 ? 8.284 -4.476 -34.039 1.00 71.56 99 TRP A CA 1
ATOM 785 C C . TRP A 1 99 ? 7.654 -3.485 -35.032 1.00 71.56 99 TRP A C 1
ATOM 787 O O . TRP A 1 99 ? 7.416 -3.838 -36.186 1.00 71.56 99 TRP A O 1
ATOM 797 N N . GLU A 1 100 ? 7.412 -2.237 -34.620 1.00 80.81 100 GLU A N 1
ATOM 798 C CA . GLU A 1 100 ? 6.871 -1.187 -35.500 1.00 80.81 100 GLU A CA 1
ATOM 799 C C . GLU A 1 100 ? 7.866 -0.733 -36.578 1.00 80.81 100 GLU A C 1
ATOM 801 O O . GLU A 1 100 ? 7.459 -0.338 -37.672 1.00 80.81 100 GLU A O 1
ATOM 806 N N . ARG A 1 101 ? 9.170 -0.784 -36.284 1.00 77.94 101 ARG A N 1
ATOM 807 C CA . ARG A 1 101 ? 10.232 -0.357 -37.203 1.00 77.94 101 ARG A CA 1
ATOM 808 C C . ARG A 1 101 ? 10.586 -1.424 -38.235 1.00 77.94 101 ARG A C 1
ATOM 810 O O . ARG A 1 101 ? 10.916 -1.077 -39.365 1.00 77.94 101 ARG A O 1
ATOM 817 N N . GLU A 1 102 ? 10.563 -2.692 -37.836 1.00 79.19 102 GLU A N 1
ATOM 818 C CA . GLU A 1 102 ? 11.077 -3.805 -38.643 1.00 79.19 102 GLU A CA 1
ATOM 819 C C . GLU A 1 102 ? 9.981 -4.549 -39.430 1.00 79.19 102 GLU A C 1
ATOM 821 O O . GLU A 1 102 ? 10.292 -5.207 -40.422 1.00 79.19 102 GLU A O 1
ATOM 826 N N . GLY A 1 103 ? 8.701 -4.393 -39.062 1.00 60.19 103 GLY A N 1
ATOM 827 C CA . GLY A 1 103 ? 7.584 -5.129 -39.668 1.00 60.19 103 GLY A CA 1
ATOM 828 C C . GLY A 1 103 ? 7.567 -6.617 -39.271 1.00 60.19 103 GLY A C 1
ATOM 829 O O . GLY A 1 103 ? 8.524 -7.115 -38.676 1.00 60.19 103 GLY A O 1
ATOM 830 N N . PRO A 1 104 ? 6.477 -7.362 -39.544 1.00 58.81 104 PRO A N 1
ATOM 831 C CA . PRO A 1 104 ? 6.409 -8.775 -39.190 1.00 58.81 104 PRO A CA 1
ATOM 832 C C . PRO A 1 104 ? 7.430 -9.578 -40.010 1.00 58.81 104 PRO A C 1
ATOM 834 O O . PRO A 1 104 ? 7.263 -9.773 -41.210 1.00 58.81 104 PRO A O 1
ATOM 837 N N . GLN A 1 105 ? 8.484 -10.052 -39.347 1.00 64.06 105 GLN A N 1
ATOM 838 C CA . GLN A 1 105 ? 9.278 -11.194 -39.805 1.00 64.06 105 GLN A CA 1
ATOM 839 C C . GLN A 1 105 ? 8.422 -12.465 -39.668 1.00 64.06 105 GLN A C 1
ATOM 841 O O . GLN A 1 105 ? 7.593 -12.519 -38.762 1.00 64.06 105 GLN A O 1
ATOM 846 N N . ASP A 1 106 ? 8.636 -13.474 -40.521 1.00 57.00 106 ASP A N 1
ATOM 847 C CA . ASP A 1 106 ? 7.888 -14.752 -40.643 1.00 57.00 106 ASP A CA 1
ATOM 848 C C . ASP A 1 106 ? 7.879 -15.666 -39.379 1.00 57.00 106 ASP A C 1
ATOM 850 O O . ASP A 1 106 ? 7.802 -16.893 -39.462 1.00 57.00 106 ASP A O 1
ATOM 854 N N . GLY A 1 107 ? 7.973 -15.101 -38.175 1.00 64.25 107 GLY A N 1
ATOM 855 C CA . GLY A 1 107 ? 7.812 -15.777 -36.893 1.00 64.25 107 GLY A CA 1
ATOM 856 C C . GLY A 1 107 ? 6.370 -15.712 -36.368 1.00 64.25 107 GLY A C 1
ATOM 857 O O . GLY A 1 107 ? 5.612 -14.801 -36.710 1.00 64.25 107 GLY A O 1
ATOM 858 N N . PRO A 1 108 ? 5.959 -16.671 -35.519 1.00 51.34 108 PRO A N 1
ATOM 859 C CA . PRO A 1 108 ? 4.607 -16.704 -34.977 1.00 51.34 108 PRO A CA 1
ATOM 860 C C . PRO A 1 108 ? 4.309 -15.438 -34.164 1.00 51.34 108 PRO A C 1
ATOM 862 O O . PRO A 1 108 ? 5.121 -15.007 -33.343 1.00 51.34 108 PRO A O 1
ATOM 865 N N . LEU A 1 109 ? 3.120 -14.866 -34.388 1.00 59.88 109 LEU A N 1
ATOM 866 C CA . LEU A 1 109 ? 2.614 -13.700 -33.662 1.00 59.88 109 LEU A CA 1
ATOM 867 C C . LEU A 1 109 ? 2.745 -13.904 -32.139 1.00 59.88 109 LEU A C 1
ATOM 869 O O . LEU A 1 109 ? 2.380 -14.975 -31.640 1.00 59.88 109 LEU A O 1
ATOM 873 N N . PRO A 1 110 ? 3.202 -12.895 -31.372 1.00 57.34 110 PRO A N 1
ATOM 874 C CA . PRO A 1 110 ? 3.183 -12.978 -29.920 1.00 57.34 110 PRO A CA 1
ATOM 875 C C . PRO A 1 110 ? 1.737 -13.166 -29.433 1.00 57.34 110 PRO A C 1
ATOM 877 O O . PRO A 1 110 ? 0.850 -12.370 -29.738 1.00 57.34 110 PRO A O 1
ATOM 880 N N . LEU A 1 111 ? 1.519 -14.242 -28.671 1.00 51.25 111 LEU A N 1
ATOM 881 C CA . LEU A 1 111 ? 0.228 -14.812 -28.243 1.00 51.25 111 LEU A CA 1
ATOM 882 C C . LEU A 1 111 ? -0.691 -13.900 -27.401 1.00 51.25 111 LEU A C 1
ATOM 884 O O . LEU A 1 111 ? -1.662 -14.387 -26.832 1.00 51.25 111 LEU A O 1
ATOM 888 N N . HIS A 1 112 ? -0.432 -12.598 -27.294 1.00 59.94 112 HIS A N 1
ATOM 889 C CA . HIS A 1 112 ? -1.149 -11.723 -26.363 1.00 59.94 112 HIS A CA 1
ATOM 890 C C . HIS A 1 112 ? -2.073 -10.682 -27.021 1.00 59.94 112 HIS A C 1
ATOM 892 O O . HIS A 1 112 ? -2.413 -9.682 -26.395 1.00 59.94 112 HIS A O 1
ATOM 898 N N . ASN A 1 113 ? -2.537 -10.943 -28.248 1.00 40.53 113 ASN A N 1
ATOM 899 C CA . ASN A 1 113 ? -3.673 -10.231 -28.852 1.00 40.53 113 ASN A CA 1
ATOM 900 C C . ASN A 1 113 ? -4.921 -11.126 -28.951 1.00 40.53 113 ASN A C 1
ATOM 902 O O . ASN A 1 113 ? -5.624 -11.134 -29.960 1.00 40.53 113 ASN A O 1
ATOM 906 N N . ALA A 1 114 ? -5.200 -11.885 -27.892 1.00 38.97 114 ALA A N 1
ATOM 907 C CA . ALA A 1 114 ? -6.528 -12.419 -27.631 1.00 38.97 114 ALA A CA 1
ATOM 908 C C . ALA A 1 114 ? -6.999 -11.874 -26.274 1.00 38.97 114 ALA A C 1
ATOM 910 O O . ALA A 1 114 ? -6.359 -1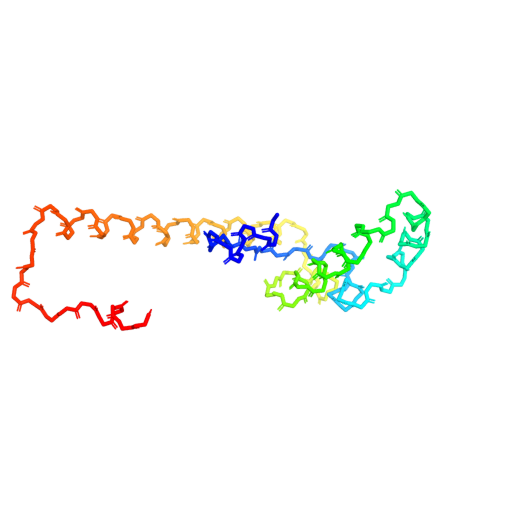2.144 -25.258 1.00 38.97 114 ALA A O 1
ATOM 911 N N . PHE A 1 115 ? -8.124 -11.148 -26.327 1.00 40.06 115 PHE A N 1
ATOM 912 C CA . PHE A 1 115 ? -8.893 -10.485 -25.258 1.00 40.06 115 PHE A CA 1
ATOM 913 C C . PHE A 1 115 ? -8.481 -9.057 -24.871 1.00 40.06 115 PHE A C 1
ATOM 915 O O . PHE A 1 115 ? -7.410 -8.846 -24.259 1.00 40.06 115 PHE A O 1
#

InterPro domains:
  IPR000157 Toll/interleukin-1 receptor homology (TIR) domain [PF01582] (2-91)
  IPR000157 Toll/interleukin-1 receptor homology (TIR) domain [PS50104] (1-86)
  IPR035897 Toll/interleukin-1 receptor homology (TIR) domain superfamily [G3DSA:3.40.50.10140] (1-93)
  IPR035897 Toll/interleukin-1 receptor homology (TIR) domain superfamily [SSF52200] (3-62)
  IPR044974 Disease resistance protein, plants [PTHR11017] (3-92)

pLDDT: mean 86.3, std 13.68, range [38.97, 97.31]

Radius of gyration: 20.15 Å; chains: 1; bounding box: 37×34×56 Å